Protein AF-A0A317FZ64-F1 (afdb_monomer_lite)

Sequence (150 aa):
MIQPEYFFPIRISSYNTGALMIHAMRCADNYSFATSERPVIISVLKNITPKMFGPDNKIIDTEVEKALSAFNEESKNIIESTITHNDVALTGPLELDSLNIYDARCYKGFLTSRIGLLYKENGETKMFNGDAVIRMKNENTIDTVYRWVS

Foldseek 3Di:
DDDCQFDPDLPPVVVVVVVVVLVVCVVVVVDDPDPDPDDPVCRVCPPDDPPPQPPPRPPPPVVVVVVVVVLQVVLVCQQVVQVVVVAWDDADFWFFPFAAPVSWTGDDQKIKGAQWGWIDDPNDIDIDGGIWIFRHPDNTTTGTITHRDD

Secondary structure (DSSP, 8-state):
---GGGG-SHHHHHHHHHHHHHHHHHHTTS---SS-SS-HHHHH-TT-------TT-----HHHHHHHHHHHHHHHHHHHHHHHHT-EEEEEEEEEEEE--TT--EETTEEEESSEEEEEETTEEEEEES-EEEEESSSSEEEEEEE---

Organism: Butyrivibrio fibrisolvens (NCBI:txid831)

Structure (mmCIF, N/CA/C/O backbone):
data_AF-A0A317FZ64-F1
#
_entry.id   AF-A0A317FZ64-F1
#
loop_
_atom_site.group_PDB
_atom_site.id
_atom_site.type_symbol
_atom_site.label_atom_id
_atom_site.label_alt_id
_atom_site.label_comp_id
_atom_site.label_asym_id
_atom_site.label_entity_id
_atom_site.label_seq_id
_atom_site.pdbx_PDB_ins_code
_atom_site.Cartn_x
_atom_site.Cartn_y
_atom_site.Cartn_z
_atom_site.occupancy
_atom_site.B_iso_or_equiv
_atom_site.auth_seq_id
_atom_site.auth_comp_id
_atom_site.auth_asym_id
_atom_site.auth_atom_id
_atom_site.pdbx_PDB_model_num
ATOM 1 N N . MET A 1 1 ? 7.160 14.498 -11.539 1.00 40.78 1 MET A N 1
ATOM 2 C CA . MET A 1 1 ? 8.313 14.079 -10.706 1.00 40.78 1 MET A CA 1
ATOM 3 C C . MET A 1 1 ? 7.855 12.879 -9.884 1.00 40.78 1 MET A C 1
ATOM 5 O O . MET A 1 1 ? 6.834 12.994 -9.222 1.00 40.78 1 MET A O 1
ATOM 9 N N . ILE A 1 2 ? 8.507 11.719 -10.019 1.00 49.22 2 ILE A N 1
ATOM 10 C CA . ILE A 1 2 ? 8.115 10.469 -9.343 1.00 49.22 2 ILE A CA 1
ATOM 11 C C . ILE A 1 2 ? 8.471 10.617 -7.862 1.00 49.22 2 ILE A C 1
ATOM 13 O O . ILE A 1 2 ? 9.652 10.659 -7.537 1.00 49.22 2 ILE A O 1
ATOM 17 N N . GLN A 1 3 ? 7.473 10.753 -6.992 1.00 53.62 3 GLN A N 1
ATOM 18 C CA . GLN A 1 3 ? 7.653 10.864 -5.544 1.00 53.62 3 GLN A CA 1
ATOM 19 C C . GLN A 1 3 ? 7.733 9.451 -4.939 1.00 53.62 3 GLN A C 1
ATOM 21 O O . GLN A 1 3 ? 6.736 8.724 -4.984 1.00 53.62 3 GLN A O 1
ATOM 26 N N . PRO A 1 4 ? 8.912 8.995 -4.464 1.00 53.25 4 PRO A N 1
ATOM 27 C CA . PRO A 1 4 ? 9.109 7.630 -3.968 1.00 53.25 4 PRO A CA 1
ATOM 28 C C . PRO A 1 4 ? 8.144 7.203 -2.854 1.00 53.25 4 PRO A C 1
ATOM 30 O O . PRO A 1 4 ? 7.875 6.010 -2.719 1.00 53.25 4 PRO A O 1
ATOM 33 N N . GLU A 1 5 ? 7.628 8.164 -2.095 1.00 54.31 5 GLU A N 1
ATOM 34 C CA . GLU A 1 5 ? 6.665 8.018 -1.005 1.00 54.31 5 GLU A CA 1
ATOM 35 C C . GLU A 1 5 ? 5.287 7.493 -1.447 1.00 54.31 5 GLU A C 1
ATOM 37 O O . GLU A 1 5 ? 4.580 6.903 -0.637 1.00 54.31 5 GLU A O 1
ATOM 42 N N . TYR A 1 6 ? 4.919 7.605 -2.730 1.00 56.03 6 TYR A N 1
ATOM 43 C CA . TYR A 1 6 ? 3.652 7.077 -3.271 1.00 56.03 6 TYR A CA 1
ATOM 44 C C . TYR A 1 6 ? 3.691 5.584 -3.626 1.00 56.03 6 TYR A C 1
ATOM 46 O O . TYR A 1 6 ? 2.802 5.073 -4.294 1.00 56.03 6 TYR A O 1
ATOM 54 N N . PHE A 1 7 ? 4.736 4.857 -3.228 1.00 54.19 7 PHE A N 1
ATOM 55 C CA . PHE A 1 7 ? 4.978 3.498 -3.724 1.00 54.19 7 PHE A CA 1
ATOM 56 C C . PHE A 1 7 ? 5.387 2.477 -2.642 1.00 54.19 7 PHE A C 1
ATOM 58 O O . PHE A 1 7 ? 5.838 1.384 -2.984 1.00 54.19 7 PHE A O 1
ATOM 65 N N . PHE A 1 8 ? 5.248 2.774 -1.346 1.00 47.47 8 PHE A N 1
ATOM 66 C CA . PHE A 1 8 ? 5.434 1.785 -0.262 1.00 47.47 8 PHE A CA 1
ATOM 67 C C . PHE A 1 8 ? 4.070 1.418 0.340 1.00 47.47 8 PHE A C 1
ATOM 69 O O . PHE A 1 8 ? 3.318 2.348 0.629 1.00 47.47 8 PHE A O 1
ATOM 76 N N . PRO A 1 9 ? 3.693 0.114 0.447 1.00 48.62 9 PRO A N 1
ATOM 77 C CA . PRO A 1 9 ? 4.451 -1.018 1.022 1.00 48.62 9 PRO A CA 1
ATOM 78 C C . PRO A 1 9 ? 4.723 -2.207 0.069 1.00 48.62 9 PRO A C 1
ATOM 80 O O . PRO A 1 9 ? 5.404 -3.161 0.443 1.00 48.62 9 PRO A O 1
ATOM 83 N N . ILE A 1 10 ? 4.275 -2.142 -1.189 1.00 50.62 10 ILE A N 1
ATOM 84 C CA . ILE A 1 10 ? 4.470 -3.195 -2.220 1.00 50.62 10 ILE A CA 1
ATOM 85 C C . ILE A 1 10 ? 5.966 -3.430 -2.527 1.00 50.62 10 ILE A C 1
ATOM 87 O O . ILE A 1 10 ? 6.384 -4.461 -3.064 1.00 50.62 10 ILE A O 1
ATOM 91 N N . ARG A 1 11 ? 6.806 -2.474 -2.131 1.00 55.31 11 ARG A N 1
ATOM 92 C CA . ARG A 1 11 ? 8.250 -2.474 -2.327 1.00 55.31 11 ARG A CA 1
ATOM 93 C C . ARG A 1 11 ? 9.017 -3.476 -1.457 1.00 55.31 11 ARG A C 1
ATOM 95 O O . ARG A 1 11 ? 9.976 -4.031 -1.970 1.00 55.31 11 ARG A O 1
ATOM 102 N N . ILE A 1 12 ? 8.633 -3.783 -0.212 1.00 47.31 12 ILE A N 1
ATOM 103 C CA . ILE A 1 12 ? 9.485 -4.634 0.657 1.00 47.31 12 ILE A CA 1
ATOM 104 C C . ILE A 1 12 ? 9.569 -6.075 0.131 1.00 47.31 12 ILE A C 1
ATOM 106 O O . ILE A 1 12 ? 10.665 -6.604 -0.047 1.00 47.31 12 ILE A O 1
ATOM 110 N N . SER A 1 13 ? 8.428 -6.693 -0.193 1.00 45.62 13 SER A N 1
ATOM 111 C CA . SER A 1 13 ? 8.406 -8.048 -0.767 1.00 45.62 13 SER A CA 1
ATOM 112 C C . SER A 1 13 ? 9.065 -8.090 -2.150 1.00 45.62 13 SER A C 1
ATOM 114 O O . SER A 1 13 ? 9.852 -8.991 -2.440 1.00 45.62 13 SER A O 1
ATOM 116 N N . SER A 1 14 ? 8.831 -7.068 -2.979 1.00 54.53 14 SER A N 1
ATOM 117 C CA . SER A 1 14 ? 9.435 -6.959 -4.312 1.00 54.53 14 SER A CA 1
ATOM 118 C C . SER A 1 14 ? 10.957 -6.771 -4.250 1.00 54.53 14 SER A C 1
ATOM 120 O O . SER A 1 14 ? 11.679 -7.376 -5.040 1.00 54.53 14 SER A O 1
ATOM 122 N N . TYR A 1 15 ? 11.468 -5.997 -3.285 1.00 58.56 15 TYR A N 1
ATOM 123 C CA . TYR A 1 15 ? 12.906 -5.843 -3.052 1.00 58.56 15 TYR A CA 1
ATOM 124 C C . TYR A 1 15 ? 13.529 -7.107 -2.470 1.00 58.56 15 TYR A C 1
ATOM 126 O O . TYR A 1 15 ? 14.595 -7.488 -2.933 1.00 58.56 15 TYR A O 1
ATOM 134 N N . ASN A 1 16 ? 12.875 -7.791 -1.527 1.00 52.88 16 ASN A N 1
ATOM 135 C CA . ASN A 1 16 ? 13.377 -9.055 -0.980 1.00 52.88 16 ASN A CA 1
ATOM 136 C C . ASN A 1 16 ? 13.387 -10.164 -2.038 1.00 52.88 16 ASN A C 1
ATOM 138 O O . ASN A 1 16 ? 14.368 -10.891 -2.152 1.00 52.88 16 ASN A O 1
ATOM 142 N N . THR A 1 17 ? 12.342 -10.250 -2.862 1.00 59.16 17 THR A N 1
ATOM 143 C CA . THR A 1 17 ? 12.271 -11.187 -3.993 1.00 59.16 17 THR A CA 1
ATOM 144 C C . THR A 1 17 ? 13.327 -10.851 -5.045 1.00 59.16 17 THR A C 1
ATOM 146 O O . THR A 1 17 ? 14.049 -11.734 -5.505 1.00 59.16 17 THR A O 1
ATOM 149 N N . GLY A 1 18 ? 13.489 -9.567 -5.381 1.00 65.81 18 GLY A N 1
ATOM 150 C CA . GLY A 1 18 ? 14.548 -9.098 -6.272 1.00 65.81 18 GLY A CA 1
ATOM 151 C C . GLY A 1 18 ? 15.950 -9.381 -5.723 1.00 65.81 18 GLY A C 1
ATOM 152 O O . GLY A 1 18 ? 16.809 -9.871 -6.452 1.00 65.81 18 GLY A O 1
ATOM 153 N N . ALA A 1 19 ? 16.179 -9.147 -4.431 1.00 65.50 19 ALA A N 1
ATOM 154 C CA . ALA A 1 19 ? 17.443 -9.416 -3.754 1.00 65.50 19 ALA A CA 1
ATOM 155 C C . ALA A 1 19 ? 17.748 -10.919 -3.694 1.00 65.50 19 ALA A C 1
ATOM 157 O O . ALA A 1 19 ? 18.876 -11.315 -3.978 1.00 65.50 19 ALA A O 1
ATOM 158 N N . LEU A 1 20 ? 16.748 -11.758 -3.401 1.00 68.88 20 LEU A N 1
ATOM 159 C CA . LEU A 1 20 ? 16.866 -13.216 -3.424 1.00 68.88 20 LEU A CA 1
ATOM 160 C C . LEU A 1 20 ? 17.204 -13.723 -4.829 1.00 68.88 20 LEU A C 1
ATOM 162 O O . LEU A 1 20 ? 18.087 -14.563 -4.976 1.00 68.88 20 LEU A O 1
ATOM 166 N N . MET A 1 21 ? 16.556 -13.184 -5.864 1.00 68.31 21 MET A N 1
ATOM 167 C CA . MET A 1 21 ? 16.852 -13.523 -7.256 1.00 68.31 21 MET A CA 1
ATOM 168 C C . MET A 1 21 ? 18.297 -13.157 -7.628 1.00 68.31 21 MET A C 1
ATOM 170 O O . MET A 1 21 ? 19.016 -13.992 -8.176 1.00 68.31 21 MET A O 1
ATOM 174 N N . ILE A 1 22 ? 18.7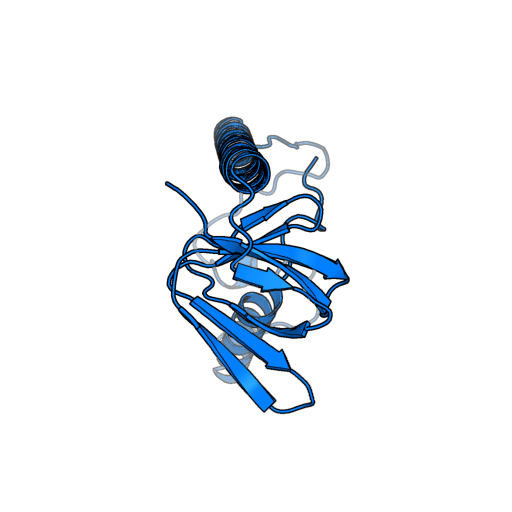58 -11.950 -7.278 1.00 67.38 22 ILE A N 1
ATOM 175 C CA . ILE A 1 22 ? 20.150 -11.518 -7.495 1.00 67.38 22 ILE A CA 1
ATOM 176 C C . ILE A 1 22 ? 21.127 -12.420 -6.728 1.00 67.38 22 ILE A C 1
ATOM 178 O O . ILE A 1 22 ? 22.162 -12.818 -7.264 1.00 67.38 22 ILE A O 1
ATOM 182 N N . HIS A 1 23 ? 20.800 -12.781 -5.486 1.00 66.19 23 HIS A N 1
ATOM 183 C CA . HIS A 1 23 ? 21.619 -13.670 -4.669 1.00 66.19 23 HIS A CA 1
ATOM 184 C C . HIS A 1 23 ? 21.720 -15.079 -5.272 1.00 66.19 23 HIS A C 1
ATOM 186 O O . HIS A 1 23 ? 22.823 -15.595 -5.426 1.00 66.19 23 HIS A O 1
ATOM 192 N N . ALA A 1 24 ? 20.602 -15.670 -5.702 1.00 70.44 24 ALA A N 1
ATOM 193 C CA . ALA A 1 24 ? 20.580 -16.971 -6.367 1.00 70.44 24 ALA A CA 1
ATOM 194 C C . ALA A 1 24 ? 21.391 -16.964 -7.675 1.00 70.44 24 ALA A C 1
ATOM 196 O O . ALA A 1 24 ? 22.171 -17.881 -7.926 1.00 70.44 24 ALA A O 1
ATOM 197 N N . MET A 1 25 ? 21.276 -15.896 -8.475 1.00 67.38 25 MET A N 1
ATOM 198 C CA . MET A 1 25 ? 22.091 -15.708 -9.682 1.00 67.38 25 MET A CA 1
ATOM 199 C C . MET A 1 25 ? 23.591 -15.622 -9.367 1.00 67.38 25 MET A C 1
ATOM 201 O O . MET A 1 25 ? 24.400 -16.098 -10.162 1.00 67.38 25 MET A O 1
ATOM 205 N N . ARG A 1 26 ? 23.961 -15.038 -8.217 1.00 66.56 26 ARG A N 1
ATOM 206 C CA . ARG A 1 26 ? 25.353 -14.938 -7.756 1.00 66.56 26 ARG A CA 1
ATOM 207 C C . ARG A 1 26 ? 25.897 -16.311 -7.381 1.00 66.56 26 ARG A C 1
ATOM 209 O O . ARG A 1 26 ? 27.002 -16.654 -7.770 1.00 66.56 26 ARG A O 1
ATOM 216 N N . CYS A 1 27 ? 25.119 -17.076 -6.617 1.00 70.81 27 CYS A N 1
ATOM 217 C CA . CYS A 1 27 ? 25.491 -18.412 -6.150 1.00 70.81 27 CYS A CA 1
ATOM 218 C C . CYS A 1 27 ? 25.581 -19.442 -7.283 1.00 70.81 27 CYS A C 1
ATOM 220 O O . CYS A 1 27 ? 26.274 -20.440 -7.134 1.00 70.81 27 CYS A O 1
ATOM 222 N N . ALA A 1 28 ? 24.901 -19.208 -8.406 1.00 71.44 28 ALA A N 1
ATOM 223 C CA . ALA A 1 28 ? 24.970 -20.061 -9.589 1.00 71.44 28 ALA A CA 1
ATOM 224 C C . ALA A 1 28 ? 26.232 -19.833 -10.455 1.00 71.44 28 ALA A C 1
ATOM 226 O O . ALA A 1 28 ? 26.265 -20.329 -11.578 1.00 71.44 28 ALA A O 1
ATOM 227 N N . ASP A 1 29 ? 27.211 -19.036 -9.994 1.00 63.16 29 ASP A N 1
ATOM 228 C CA . ASP A 1 29 ? 28.474 -18.660 -10.673 1.00 63.16 29 ASP A CA 1
ATOM 229 C C . ASP A 1 29 ? 28.339 -18.086 -12.099 1.00 63.16 29 ASP A C 1
ATOM 231 O O . ASP A 1 29 ? 29.321 -17.814 -12.789 1.00 63.16 29 ASP A O 1
ATOM 235 N N . ASN A 1 30 ? 27.115 -17.807 -12.542 1.00 57.75 30 ASN A N 1
ATOM 236 C CA . ASN A 1 30 ? 26.842 -17.269 -13.872 1.00 57.75 30 ASN A CA 1
ATOM 237 C C . ASN A 1 30 ? 27.069 -15.750 -13.964 1.00 57.75 30 ASN A C 1
ATOM 239 O O . ASN A 1 30 ? 27.108 -15.208 -15.076 1.00 57.75 30 ASN A O 1
ATOM 243 N N . TYR A 1 31 ? 27.188 -15.062 -12.818 1.00 56.00 31 TYR A N 1
ATOM 244 C CA . TYR A 1 31 ? 27.265 -13.603 -12.730 1.00 56.00 31 TYR A CA 1
ATOM 245 C C . TYR A 1 31 ? 28.060 -13.119 -11.500 1.00 56.00 31 TYR A C 1
ATOM 247 O O . TYR A 1 31 ? 27.739 -13.455 -10.362 1.00 56.00 31 TYR A O 1
ATOM 255 N N . SER A 1 32 ? 29.057 -12.252 -11.721 1.00 58.59 32 SER A N 1
ATOM 256 C CA . SER A 1 32 ? 29.747 -11.514 -10.653 1.00 58.59 32 SER A CA 1
ATOM 257 C C . SER A 1 32 ? 29.058 -10.168 -10.422 1.00 58.59 32 SER A C 1
ATOM 259 O O . SER A 1 32 ? 29.083 -9.294 -11.287 1.00 58.59 32 SER A O 1
ATOM 261 N N . PHE A 1 33 ? 28.437 -10.004 -9.252 1.00 60.72 33 PHE A N 1
ATOM 262 C CA . PHE A 1 33 ? 27.770 -8.765 -8.828 1.00 60.72 33 PHE A CA 1
ATOM 263 C C . PHE A 1 33 ? 28.590 -7.991 -7.787 1.00 60.72 33 PHE A C 1
ATOM 265 O O . PHE A 1 33 ? 28.032 -7.426 -6.846 1.00 60.72 33 PHE A O 1
ATOM 272 N N . ALA A 1 34 ? 29.923 -7.988 -7.917 1.00 55.03 34 ALA A N 1
ATOM 273 C CA . ALA A 1 34 ? 30.760 -7.027 -7.192 1.00 55.03 34 ALA A CA 1
ATOM 274 C C . ALA A 1 34 ? 30.274 -5.590 -7.465 1.00 55.03 34 ALA A C 1
ATOM 276 O O . ALA A 1 34 ? 29.506 -5.391 -8.402 1.00 55.03 34 ALA A O 1
ATOM 277 N N . THR A 1 35 ? 30.710 -4.603 -6.670 1.00 49.53 35 THR A N 1
ATOM 278 C CA . THR A 1 35 ? 30.429 -3.167 -6.879 1.00 49.53 35 THR A CA 1
ATOM 279 C C . THR A 1 35 ? 30.740 -2.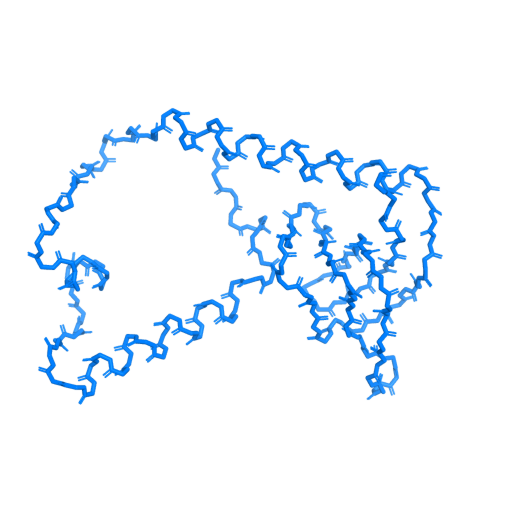770 -8.319 1.00 49.53 35 THR A C 1
ATOM 281 O O . THR A 1 35 ? 31.871 -2.430 -8.656 1.00 49.53 35 THR A O 1
ATOM 284 N N . SER A 1 36 ? 29.746 -2.895 -9.188 1.00 49.12 36 SER A N 1
ATOM 285 C CA . SER A 1 36 ? 29.873 -2.663 -10.609 1.00 49.12 36 SER A CA 1
ATOM 286 C C . SER A 1 36 ? 29.488 -1.224 -10.871 1.00 49.12 36 SER A C 1
ATOM 288 O O . SER A 1 36 ? 28.494 -0.729 -10.344 1.00 49.12 36 SER A O 1
ATOM 290 N N . GLU A 1 37 ? 30.221 -0.569 -11.764 1.00 50.38 37 GLU A N 1
ATOM 291 C CA . GLU A 1 37 ? 29.909 0.763 -12.301 1.00 50.38 37 GLU A CA 1
ATOM 292 C C . GLU A 1 37 ? 28.533 0.835 -13.006 1.00 50.38 37 GLU A C 1
ATOM 294 O O . GLU A 1 37 ? 28.162 1.867 -13.562 1.00 50.38 37 GLU A O 1
ATOM 299 N N . ARG A 1 38 ? 27.765 -0.267 -13.032 1.00 51.47 38 ARG A N 1
ATOM 300 C CA . ARG A 1 38 ? 26.459 -0.396 -13.683 1.00 51.47 38 ARG A CA 1
ATOM 301 C C . ARG A 1 38 ? 25.465 -1.206 -12.838 1.00 51.47 38 ARG A C 1
ATOM 303 O O . ARG A 1 38 ? 25.880 -2.155 -12.173 1.00 51.47 38 ARG A O 1
ATOM 310 N N . PRO A 1 39 ? 24.157 -0.886 -12.902 1.00 59.88 39 PRO A N 1
ATOM 311 C CA . PRO A 1 39 ? 23.093 -1.657 -12.257 1.00 59.88 39 PRO A CA 1
ATOM 312 C C . PRO A 1 39 ? 23.077 -3.144 -12.641 1.00 59.88 39 PRO A C 1
ATOM 314 O O . PRO A 1 39 ? 23.180 -3.490 -13.816 1.00 59.88 39 PRO A O 1
ATOM 317 N N . VAL A 1 40 ? 22.838 -4.014 -11.655 1.00 63.62 40 VAL A N 1
ATOM 318 C CA . VAL A 1 40 ? 22.820 -5.487 -11.783 1.00 63.62 40 VAL A CA 1
ATOM 319 C C . VAL A 1 40 ? 21.945 -5.999 -12.934 1.00 63.62 40 VAL A C 1
ATOM 321 O O . VAL A 1 40 ? 22.356 -6.899 -13.663 1.00 63.62 40 VAL A O 1
ATOM 324 N N . ILE A 1 41 ? 20.765 -5.408 -13.147 1.00 62.03 41 ILE A N 1
ATOM 325 C CA . ILE A 1 41 ? 19.838 -5.834 -14.207 1.00 62.03 41 ILE A CA 1
ATOM 326 C C . ILE A 1 41 ? 20.441 -5.687 -15.613 1.00 62.03 41 ILE A C 1
ATOM 328 O O . ILE A 1 41 ? 20.178 -6.508 -16.487 1.00 62.03 41 ILE A O 1
ATOM 332 N N . ILE A 1 42 ? 21.310 -4.693 -15.819 1.00 60.50 42 ILE A N 1
ATOM 333 C CA . ILE A 1 42 ? 22.004 -4.481 -17.094 1.00 60.50 42 ILE A CA 1
ATOM 334 C C . ILE A 1 42 ? 23.006 -5.610 -17.347 1.00 60.50 42 ILE A C 1
ATOM 336 O O . ILE A 1 42 ? 23.128 -6.081 -18.473 1.00 60.50 42 ILE A O 1
ATOM 340 N N . SER A 1 43 ? 23.680 -6.087 -16.299 1.00 64.31 43 SER A N 1
ATOM 341 C CA . SER A 1 43 ? 24.618 -7.210 -16.394 1.00 64.31 43 SER A CA 1
ATOM 342 C C . SER A 1 43 ? 23.917 -8.533 -16.729 1.00 64.31 43 SER A C 1
ATOM 344 O O . SER A 1 43 ? 24.516 -9.400 -17.363 1.00 64.31 43 SER A O 1
ATOM 346 N N . VAL A 1 44 ? 22.650 -8.693 -16.328 1.00 63.84 44 VAL A N 1
ATOM 347 C CA . VAL A 1 44 ? 21.846 -9.897 -16.607 1.00 63.84 44 VAL A CA 1
ATOM 348 C C . VAL A 1 44 ? 21.347 -9.923 -18.056 1.00 63.84 44 VAL A C 1
ATOM 350 O O . VAL A 1 44 ? 21.360 -10.980 -18.690 1.00 63.84 44 VAL A O 1
ATOM 353 N N . LEU A 1 45 ? 20.967 -8.770 -18.612 1.00 64.94 45 LEU A N 1
ATOM 354 C CA . LEU A 1 45 ? 20.419 -8.636 -19.965 1.00 64.94 45 LEU A CA 1
ATOM 355 C C . LEU A 1 45 ? 21.520 -8.625 -21.048 1.00 64.94 45 LEU A C 1
ATOM 357 O O . LEU A 1 45 ? 21.687 -7.649 -21.773 1.00 64.94 45 LEU A O 1
ATOM 361 N N . LYS A 1 46 ? 22.257 -9.737 -21.192 1.00 55.84 46 LYS A N 1
ATOM 362 C CA . LYS A 1 46 ? 23.437 -9.880 -22.081 1.00 55.84 46 LYS A CA 1
ATOM 363 C C . LYS A 1 46 ? 23.211 -9.473 -23.551 1.00 55.84 46 LYS A C 1
ATOM 365 O O . LYS A 1 46 ? 24.160 -9.058 -24.206 1.00 55.84 46 LYS A O 1
ATOM 370 N N . ASN A 1 47 ? 21.974 -9.563 -24.050 1.00 58.16 47 ASN A N 1
ATOM 371 C CA . ASN A 1 47 ? 21.619 -9.289 -25.453 1.00 58.16 47 ASN A CA 1
ATOM 372 C C . ASN A 1 47 ? 20.769 -8.027 -25.648 1.00 58.16 47 ASN A C 1
ATOM 374 O O . ASN A 1 47 ? 20.365 -7.729 -26.770 1.00 58.16 47 ASN A O 1
ATOM 378 N N . ILE A 1 48 ? 20.468 -7.296 -24.576 1.00 53.69 48 ILE A N 1
ATOM 379 C CA . ILE A 1 48 ? 19.755 -6.026 -24.679 1.00 53.69 48 ILE A CA 1
ATOM 380 C C . ILE A 1 48 ? 20.792 -4.942 -24.473 1.00 53.69 48 ILE A C 1
ATOM 382 O O . ILE A 1 48 ? 21.277 -4.749 -23.363 1.00 53.69 48 ILE A O 1
ATOM 386 N N . THR A 1 49 ? 21.139 -4.219 -25.536 1.00 56.59 49 THR A N 1
ATOM 387 C CA . THR A 1 49 ? 21.884 -2.972 -25.382 1.00 56.59 49 THR A CA 1
ATOM 388 C C . THR A 1 49 ? 20.960 -1.995 -24.658 1.00 56.59 49 THR A C 1
ATOM 390 O O . THR A 1 49 ? 19.950 -1.587 -25.242 1.00 56.59 49 THR A O 1
ATOM 393 N N . PRO A 1 50 ? 21.238 -1.618 -23.397 1.00 53.09 50 PRO A N 1
ATOM 394 C CA . PRO A 1 50 ? 20.441 -0.595 -22.752 1.00 53.09 50 PRO A CA 1
ATOM 395 C C . PRO A 1 50 ? 20.630 0.666 -23.584 1.00 53.09 50 PRO A C 1
ATOM 397 O O . PRO A 1 50 ? 21.770 1.061 -23.849 1.00 53.09 50 PRO A O 1
ATOM 400 N N . LYS A 1 51 ? 19.541 1.320 -23.991 1.00 53.72 51 LYS A N 1
ATOM 401 C CA . LYS A 1 51 ? 19.644 2.727 -24.373 1.00 53.72 51 LYS A CA 1
ATOM 402 C C . LYS A 1 51 ? 20.076 3.460 -23.108 1.00 53.72 51 LYS A C 1
ATOM 404 O O . LYS A 1 51 ? 19.253 3.769 -22.254 1.00 53.72 51 LYS A O 1
ATOM 409 N N . MET A 1 52 ? 21.385 3.638 -22.939 1.00 43.81 52 MET A N 1
ATOM 410 C CA . MET A 1 52 ? 21.928 4.483 -21.889 1.00 43.81 52 MET A CA 1
ATOM 411 C C . MET A 1 52 ? 21.541 5.904 -22.262 1.00 43.81 52 MET A C 1
ATOM 413 O O . MET A 1 52 ? 22.194 6.561 -23.070 1.00 43.81 52 MET A O 1
ATOM 417 N N . PHE A 1 53 ? 20.411 6.339 -21.720 1.00 48.66 53 PHE A N 1
ATOM 418 C CA . PHE A 1 53 ? 20.066 7.740 -21.662 1.00 48.66 53 PHE A CA 1
ATOM 419 C C . PHE A 1 53 ? 21.169 8.404 -20.836 1.00 48.66 53 PHE A C 1
ATOM 421 O O . PHE A 1 53 ? 21.333 8.103 -19.654 1.00 48.66 53 PHE A O 1
ATOM 428 N N . GLY A 1 54 ? 22.009 9.210 -21.493 1.00 42.47 54 GLY A N 1
ATOM 429 C CA . GLY A 1 54 ? 23.026 10.003 -20.807 1.00 42.47 54 GLY A CA 1
ATOM 430 C C . GLY A 1 54 ? 22.391 10.886 -19.723 1.00 42.47 54 GLY A C 1
ATOM 431 O O . GLY A 1 54 ? 21.174 11.089 -19.751 1.00 42.47 54 GLY A O 1
ATOM 432 N N . PRO A 1 55 ? 23.190 11.432 -18.789 1.00 48.97 55 PRO A N 1
ATOM 433 C CA . PRO A 1 55 ? 22.693 12.196 -17.638 1.00 48.97 55 PRO A CA 1
ATOM 434 C C . PRO A 1 55 ? 21.727 13.338 -18.011 1.00 48.97 55 PRO A C 1
ATOM 436 O O . PRO A 1 55 ? 20.856 13.681 -17.211 1.00 48.97 55 PRO A O 1
ATOM 439 N N . ASP A 1 56 ? 21.812 13.842 -19.247 1.00 51.16 56 ASP A N 1
ATOM 440 C CA . ASP A 1 56 ? 21.022 14.969 -19.749 1.00 51.16 56 ASP A CA 1
ATOM 441 C C . ASP A 1 56 ? 19.828 14.577 -20.642 1.00 51.16 56 ASP A C 1
ATOM 443 O O . ASP A 1 56 ? 18.950 15.399 -20.895 1.00 51.16 56 ASP A O 1
ATOM 447 N N . ASN A 1 57 ? 19.717 13.316 -21.076 1.00 46.94 57 ASN A N 1
ATOM 448 C CA . ASN A 1 57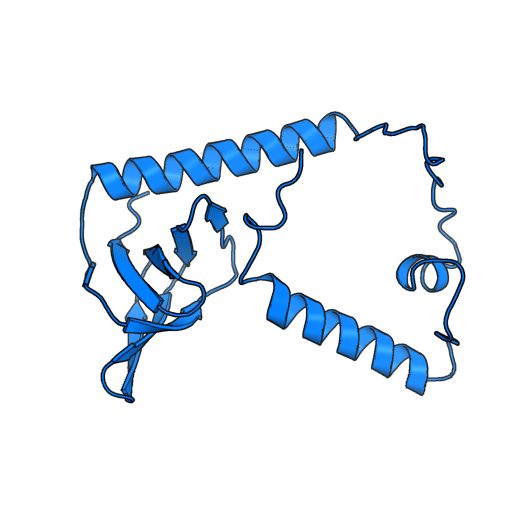 ? 18.624 12.868 -21.946 1.00 46.94 57 ASN A CA 1
ATOM 449 C C . ASN A 1 57 ? 17.521 12.186 -21.137 1.00 46.94 57 ASN A C 1
ATOM 451 O O . ASN A 1 57 ? 17.257 10.994 -21.288 1.00 46.94 57 ASN A O 1
ATOM 455 N N . LYS A 1 58 ? 16.820 12.972 -20.314 1.00 50.50 58 LYS A N 1
ATOM 456 C CA . LYS A 1 58 ? 15.503 12.601 -19.777 1.00 50.50 58 LYS A CA 1
ATOM 457 C C . LYS A 1 58 ? 14.474 12.574 -20.909 1.00 50.50 58 LYS A C 1
ATOM 459 O O . LYS A 1 58 ? 13.577 13.406 -20.956 1.00 50.50 58 LYS A O 1
ATOM 464 N N . ILE A 1 59 ? 14.573 11.611 -21.818 1.00 48.97 59 ILE A N 1
ATOM 465 C CA . ILE A 1 59 ? 13.383 11.192 -22.551 1.00 48.97 59 ILE A CA 1
ATOM 466 C C . ILE A 1 59 ? 12.650 10.288 -21.570 1.00 48.97 59 ILE A C 1
ATOM 468 O O . ILE A 1 59 ? 12.813 9.070 -21.580 1.00 48.97 59 ILE A O 1
ATOM 472 N N . ILE A 1 60 ? 11.918 10.904 -20.639 1.00 53.88 60 ILE A N 1
ATOM 473 C CA . ILE A 1 60 ? 10.822 10.179 -20.017 1.00 53.88 60 ILE A CA 1
ATOM 474 C C . ILE A 1 60 ? 9.896 9.888 -21.188 1.00 53.88 60 ILE A C 1
ATOM 476 O O . ILE A 1 60 ? 9.402 10.808 -21.837 1.00 53.88 60 ILE A O 1
ATOM 480 N N . ASP A 1 61 ? 9.810 8.611 -21.547 1.00 65.88 61 ASP A N 1
ATOM 481 C CA . ASP A 1 61 ? 8.935 8.158 -22.613 1.00 65.88 61 ASP A CA 1
ATOM 482 C C . ASP A 1 61 ? 7.542 8.732 -22.330 1.00 65.88 61 ASP A C 1
ATOM 484 O O . ASP A 1 61 ? 6.973 8.494 -21.261 1.00 65.88 61 ASP A O 1
ATOM 488 N N . THR A 1 62 ? 7.031 9.560 -23.241 1.00 71.00 62 THR A N 1
ATOM 489 C CA . THR A 1 62 ? 5.756 10.259 -23.059 1.00 71.00 62 THR A CA 1
ATOM 490 C C . THR A 1 62 ? 4.625 9.265 -22.788 1.00 71.00 62 THR A C 1
ATOM 492 O O . THR A 1 62 ? 3.683 9.590 -22.070 1.00 71.00 62 THR A O 1
ATOM 495 N N . GLU A 1 63 ? 4.734 8.032 -23.287 1.00 66.88 63 GLU A N 1
ATOM 496 C CA . GLU A 1 63 ? 3.779 6.963 -22.998 1.00 66.88 63 GLU A CA 1
ATOM 497 C C . GLU A 1 63 ? 3.895 6.452 -21.557 1.00 66.88 63 GLU A C 1
ATOM 499 O O . GLU A 1 63 ? 2.878 6.216 -20.904 1.00 66.88 63 GLU A O 1
ATOM 504 N N . VAL A 1 64 ? 5.109 6.368 -21.004 1.00 68.62 64 VAL A N 1
ATOM 505 C CA . VAL A 1 64 ? 5.321 6.054 -19.579 1.00 68.62 64 VAL A CA 1
ATOM 506 C C . VAL A 1 64 ? 4.762 7.168 -18.696 1.00 68.62 64 VAL A C 1
ATOM 508 O O . VAL A 1 64 ? 4.107 6.896 -17.693 1.00 68.62 64 VAL A O 1
ATOM 511 N N . GLU A 1 65 ? 4.967 8.428 -19.073 1.00 72.00 65 GLU A N 1
ATOM 512 C CA . GLU A 1 65 ? 4.428 9.582 -18.348 1.00 72.00 65 GLU A CA 1
ATOM 513 C C . GLU A 1 65 ? 2.896 9.623 -18.356 1.00 72.00 65 GLU A C 1
ATOM 515 O O . GLU A 1 65 ? 2.276 9.860 -17.312 1.00 72.00 65 GLU A O 1
ATOM 520 N N . LYS A 1 66 ? 2.279 9.331 -19.507 1.00 75.62 66 LYS A N 1
ATOM 521 C CA . LYS A 1 66 ? 0.825 9.176 -19.635 1.00 75.62 66 LYS A CA 1
ATOM 522 C C . LYS A 1 66 ? 0.314 8.030 -18.770 1.00 75.62 66 LYS A C 1
ATOM 524 O O . LYS A 1 66 ? -0.639 8.230 -18.023 1.00 75.62 66 LYS A O 1
ATOM 529 N N . ALA A 1 67 ? 0.960 6.864 -18.819 1.00 74.31 67 ALA A N 1
ATOM 530 C CA . ALA A 1 67 ? 0.562 5.702 -18.027 1.00 74.31 67 ALA A CA 1
ATOM 531 C C . ALA A 1 67 ? 0.650 5.976 -16.517 1.00 74.31 67 ALA A C 1
ATOM 533 O O . ALA A 1 67 ? -0.280 5.666 -15.775 1.00 74.31 67 ALA A O 1
ATOM 534 N N . LEU A 1 68 ? 1.729 6.620 -16.056 1.00 77.75 68 LEU A N 1
ATOM 535 C CA . LEU A 1 68 ? 1.882 7.018 -14.654 1.00 77.75 68 LEU A CA 1
ATOM 536 C C . LEU A 1 68 ? 0.840 8.060 -14.236 1.00 77.75 68 LEU A C 1
ATOM 538 O O . LEU A 1 68 ? 0.309 7.989 -13.129 1.00 77.75 68 LEU A O 1
ATOM 542 N N . SER A 1 69 ? 0.543 9.026 -15.106 1.00 81.56 69 SER A N 1
ATOM 543 C CA . SER A 1 69 ? -0.489 10.036 -14.847 1.00 81.56 69 SER A CA 1
ATOM 544 C C . SER A 1 69 ? -1.868 9.394 -14.712 1.00 81.56 69 SER A C 1
ATOM 546 O O . SER A 1 69 ? -2.544 9.640 -13.717 1.00 81.56 69 SER A O 1
ATOM 548 N N . ALA A 1 70 ? -2.229 8.501 -15.638 1.00 83.62 70 ALA A N 1
ATOM 549 C CA . ALA A 1 70 ? -3.488 7.764 -15.603 1.00 83.62 70 ALA A CA 1
ATOM 550 C C . ALA A 1 70 ? -3.613 6.902 -14.336 1.00 83.62 70 ALA A C 1
ATOM 552 O O . ALA A 1 70 ? -4.632 6.956 -13.653 1.00 83.62 70 ALA A O 1
ATOM 553 N N . PHE A 1 71 ? -2.552 6.177 -13.963 1.00 84.44 71 PHE A N 1
ATOM 554 C CA . PHE A 1 71 ? -2.530 5.378 -12.735 1.00 84.44 71 PHE A CA 1
ATOM 555 C C . PHE A 1 71 ? -2.736 6.234 -11.476 1.00 84.44 71 PHE A C 1
ATOM 557 O O . PHE A 1 71 ? -3.482 5.853 -10.571 1.00 84.44 71 PHE A O 1
ATOM 564 N N . ASN A 1 72 ? -2.091 7.402 -11.400 1.00 85.50 72 ASN A N 1
ATOM 565 C CA . ASN A 1 72 ? -2.233 8.311 -10.261 1.00 85.50 72 ASN A CA 1
ATOM 566 C C . ASN A 1 72 ? -3.628 8.942 -10.195 1.00 85.50 72 ASN A C 1
ATOM 568 O O . ASN A 1 72 ? -4.182 9.077 -9.104 1.00 85.50 72 ASN A O 1
ATOM 572 N N . GLU A 1 73 ? -4.189 9.331 -11.339 1.00 91.94 73 GLU A N 1
ATOM 573 C CA . GLU A 1 73 ? -5.533 9.901 -11.431 1.00 91.94 73 GLU A CA 1
ATOM 574 C C . GLU A 1 73 ? -6.597 8.879 -11.025 1.00 91.94 73 GLU A C 1
ATOM 576 O O . GLU A 1 73 ? -7.446 9.170 -10.186 1.00 91.94 73 GLU A O 1
ATOM 581 N N . GLU A 1 74 ? -6.492 7.649 -11.522 1.00 92.06 74 GLU A N 1
ATOM 582 C CA . GLU A 1 74 ? -7.370 6.552 -11.123 1.00 92.06 74 GLU A CA 1
ATOM 583 C C . GLU A 1 74 ? -7.251 6.248 -9.622 1.00 92.06 74 GLU A C 1
ATOM 585 O O . GLU A 1 74 ? -8.261 6.141 -8.928 1.00 92.06 74 GLU A O 1
ATOM 590 N N . SER A 1 75 ? -6.023 6.181 -9.093 1.00 90.75 75 SER A N 1
ATOM 591 C CA . SER A 1 75 ? -5.788 5.947 -7.661 1.00 90.75 75 SER A CA 1
ATOM 592 C C . SER A 1 75 ? -6.428 7.033 -6.800 1.00 90.75 75 SER A C 1
ATOM 594 O O . SER A 1 75 ? -7.095 6.730 -5.811 1.00 90.75 75 SER A O 1
ATOM 596 N N . LYS A 1 76 ? -6.272 8.298 -7.201 1.00 93.75 76 LYS A N 1
ATOM 597 C CA . LYS A 1 76 ? -6.921 9.437 -6.553 1.00 93.75 76 LYS A CA 1
ATOM 598 C C . LYS A 1 76 ? -8.445 9.290 -6.590 1.00 93.75 76 LYS A C 1
ATOM 600 O O . LYS A 1 76 ? -9.074 9.423 -5.545 1.00 93.75 76 LYS A O 1
ATOM 605 N N . ASN A 1 77 ? -9.024 8.971 -7.747 1.00 95.31 77 ASN A N 1
ATOM 606 C CA . ASN A 1 77 ? -10.473 8.839 -7.913 1.00 95.31 77 ASN A CA 1
ATOM 607 C C . ASN A 1 77 ? -11.059 7.719 -7.043 1.00 95.31 77 ASN A C 1
ATOM 609 O O . ASN A 1 77 ? -12.079 7.927 -6.388 1.00 95.31 77 ASN A O 1
ATOM 613 N N . ILE A 1 78 ? -10.401 6.557 -6.981 1.00 94.50 78 ILE A N 1
ATOM 614 C CA . ILE A 1 78 ? -10.787 5.437 -6.105 1.00 94.50 78 ILE A CA 1
ATOM 615 C C . ILE A 1 78 ? -10.831 5.884 -4.640 1.00 94.50 78 ILE A C 1
ATOM 617 O O . ILE A 1 78 ? -11.801 5.632 -3.923 1.00 94.50 78 ILE A O 1
ATOM 621 N N . ILE A 1 79 ? -9.779 6.569 -4.193 1.00 94.81 79 ILE A N 1
ATOM 622 C CA . ILE A 1 79 ? -9.641 6.992 -2.801 1.00 94.81 79 ILE A CA 1
ATOM 623 C C . ILE A 1 79 ? -10.664 8.079 -2.464 1.00 94.81 79 ILE A C 1
ATOM 625 O O . ILE A 1 79 ? -11.377 7.957 -1.473 1.00 94.81 79 ILE A O 1
ATOM 629 N N . GLU A 1 80 ? -10.778 9.121 -3.288 1.00 95.44 80 GLU A N 1
ATOM 630 C CA . GLU A 1 80 ? -11.695 10.238 -3.044 1.00 95.44 80 GLU A CA 1
ATOM 631 C C . GLU A 1 80 ? -13.162 9.800 -3.084 1.00 95.44 80 GLU A C 1
ATOM 633 O O . GLU A 1 80 ? -13.934 10.188 -2.204 1.00 95.44 80 GLU A O 1
ATOM 638 N N . SER A 1 81 ? -13.550 8.956 -4.045 1.00 95.50 81 SER A N 1
ATOM 639 C CA . SER A 1 81 ? -14.914 8.412 -4.114 1.00 95.50 81 SER A CA 1
ATOM 640 C C . SER A 1 81 ? -15.254 7.561 -2.890 1.00 95.50 81 SER A C 1
ATOM 642 O O . SER A 1 81 ? -16.306 7.758 -2.281 1.00 95.50 81 SER A O 1
ATOM 644 N N . THR A 1 82 ? -14.337 6.689 -2.463 1.00 96.56 82 THR A N 1
ATOM 645 C CA . THR A 1 82 ? -14.530 5.840 -1.280 1.00 96.56 82 THR A CA 1
ATOM 646 C C . THR A 1 82 ? -14.625 6.668 0.004 1.00 96.56 82 THR A C 1
ATOM 648 O O . THR A 1 82 ? -15.530 6.456 0.811 1.00 96.56 82 THR A O 1
ATOM 651 N N . ILE A 1 83 ? -13.740 7.655 0.188 1.00 94.75 83 ILE A N 1
ATOM 652 C CA . ILE A 1 83 ? -13.788 8.556 1.352 1.00 94.75 83 ILE A CA 1
ATOM 653 C C . ILE A 1 83 ? -15.086 9.368 1.356 1.00 94.75 83 ILE A C 1
ATOM 655 O O . ILE A 1 83 ? -15.672 9.567 2.416 1.00 94.75 83 ILE A O 1
ATOM 659 N N . THR A 1 84 ? -15.552 9.817 0.188 1.00 96.00 84 THR A N 1
ATOM 660 C CA . THR A 1 84 ? -16.811 10.569 0.060 1.00 96.00 84 THR A CA 1
ATOM 661 C C . THR A 1 84 ? -18.016 9.709 0.433 1.00 96.00 84 THR A C 1
ATOM 663 O O . THR A 1 84 ? -18.932 10.197 1.090 1.00 96.00 84 THR A O 1
ATOM 666 N N . HIS A 1 85 ? -18.009 8.430 0.048 1.00 95.75 85 HIS A N 1
ATOM 667 C CA . HIS A 1 85 ? -19.048 7.480 0.445 1.00 95.75 85 HIS A CA 1
ATOM 668 C C . HIS A 1 85 ? -19.029 7.190 1.956 1.00 95.75 85 HIS A C 1
ATOM 670 O O . HIS A 1 85 ? -20.080 6.986 2.557 1.00 95.75 85 HIS A O 1
ATOM 676 N N . ASN A 1 86 ? -17.844 7.241 2.576 1.00 94.94 86 ASN A N 1
ATOM 677 C CA . ASN A 1 86 ? -17.636 7.200 4.026 1.00 94.94 86 ASN A CA 1
ATOM 678 C C . ASN A 1 86 ? -18.203 5.944 4.726 1.00 94.94 86 ASN A C 1
ATOM 680 O O . ASN A 1 86 ? -18.620 6.001 5.883 1.00 94.94 86 ASN A O 1
ATOM 684 N N . ASP A 1 87 ? -18.186 4.794 4.047 1.00 97.38 87 ASP A N 1
ATOM 685 C CA . ASP A 1 87 ? -18.516 3.500 4.657 1.00 97.38 87 ASP A CA 1
ATOM 686 C C . ASP A 1 87 ? -17.299 2.955 5.420 1.00 97.38 87 ASP A C 1
ATOM 688 O O . ASP A 1 87 ? -16.404 2.315 4.858 1.00 97.38 87 ASP A O 1
ATOM 692 N N . VAL A 1 88 ? -17.231 3.288 6.710 1.00 98.00 88 VAL A N 1
ATOM 693 C CA . VAL A 1 88 ? -16.147 2.881 7.609 1.00 98.00 88 VAL A CA 1
ATOM 694 C C . VAL A 1 88 ? -16.357 1.439 8.067 1.00 98.00 88 VAL A C 1
ATOM 696 O O . VAL A 1 88 ? -17.324 1.118 8.756 1.00 98.00 88 VAL A O 1
ATOM 699 N N . ALA A 1 89 ? -15.395 0.577 7.747 1.00 97.56 89 ALA A N 1
ATOM 700 C CA . ALA A 1 89 ? -15.374 -0.817 8.168 1.00 97.56 89 ALA A CA 1
ATOM 701 C C . ALA A 1 89 ? -14.633 -1.042 9.491 1.00 97.56 89 ALA A C 1
ATOM 703 O O . ALA A 1 89 ? -15.062 -1.871 10.290 1.00 97.56 89 ALA A O 1
ATOM 704 N N . LEU A 1 90 ? -13.507 -0.352 9.700 1.00 97.88 90 LEU A N 1
ATOM 705 C CA . LEU A 1 90 ? -12.667 -0.487 10.893 1.00 97.88 90 LEU A CA 1
ATOM 706 C C . LEU A 1 90 ? -12.113 0.875 11.309 1.00 97.88 90 LEU A C 1
ATOM 708 O O . LEU A 1 90 ? -11.762 1.696 10.457 1.00 97.88 90 LEU A O 1
ATOM 712 N N . THR A 1 91 ? -11.952 1.067 12.615 1.00 97.75 91 THR A N 1
ATOM 713 C CA . THR A 1 91 ? -11.379 2.282 13.201 1.00 97.75 91 THR A CA 1
ATOM 714 C C . THR A 1 91 ? -10.118 1.931 13.977 1.00 97.75 91 THR A C 1
ATOM 716 O O . THR A 1 91 ? -10.099 0.970 14.741 1.00 97.75 91 THR A O 1
ATOM 719 N N . GLY A 1 92 ? -9.062 2.707 13.749 1.00 96.31 92 GLY A N 1
ATOM 720 C CA . GLY A 1 92 ? -7.762 2.565 14.382 1.00 96.31 92 GLY A CA 1
ATOM 721 C C . GLY A 1 92 ? -7.696 3.050 15.834 1.00 96.31 92 GLY A C 1
ATOM 722 O O . GLY A 1 92 ? -8.675 3.571 16.373 1.00 96.31 92 GLY A O 1
ATOM 723 N N . PRO A 1 93 ? -6.511 2.940 16.461 1.00 97.00 93 PRO A N 1
ATOM 724 C CA . PRO A 1 93 ? -5.257 2.478 15.858 1.00 97.00 93 PRO A CA 1
ATOM 725 C C . PRO A 1 93 ? -5.191 0.947 15.724 1.00 97.00 93 PRO A C 1
ATOM 727 O O . PRO A 1 93 ? -5.392 0.233 16.700 1.00 97.00 93 PRO A O 1
ATOM 730 N N . LEU A 1 94 ? -4.852 0.454 14.529 1.00 97.62 94 LEU A N 1
ATOM 731 C CA . LEU A 1 94 ? -4.562 -0.965 14.268 1.00 97.62 94 LEU A CA 1
ATOM 732 C C . LEU A 1 94 ? -3.167 -1.089 13.646 1.00 97.62 94 LEU A C 1
ATOM 734 O O . LEU A 1 94 ? -2.752 -0.212 12.890 1.00 97.62 94 LEU A O 1
ATOM 738 N N . GLU A 1 95 ? -2.436 -2.160 13.936 1.00 96.12 95 GLU A N 1
ATOM 739 C CA . GLU A 1 95 ? -1.152 -2.427 13.271 1.00 96.12 95 GLU A CA 1
ATOM 740 C C . GLU A 1 95 ? -1.421 -3.090 11.916 1.00 96.12 95 GLU A C 1
ATOM 742 O O . GLU A 1 95 ? -2.146 -4.082 11.844 1.00 96.12 95 GLU A O 1
ATOM 747 N N . LEU A 1 96 ? -0.855 -2.553 10.835 1.00 93.75 96 LEU A N 1
ATOM 748 C CA . LEU A 1 96 ? -0.900 -3.194 9.523 1.00 93.75 96 LEU A CA 1
ATOM 749 C C . LEU A 1 96 ? 0.013 -4.424 9.537 1.00 93.75 96 LEU A C 1
ATOM 751 O O . LEU A 1 96 ? 1.222 -4.287 9.707 1.00 93.75 96 LEU A O 1
ATOM 755 N N . ASP A 1 97 ? -0.559 -5.607 9.319 1.00 91.69 97 ASP A N 1
ATOM 756 C CA . ASP A 1 97 ? 0.199 -6.858 9.226 1.00 91.69 97 ASP A CA 1
ATOM 757 C C . ASP A 1 97 ? 0.531 -7.157 7.756 1.00 91.69 97 ASP A C 1
ATOM 759 O O . ASP A 1 97 ? 1.691 -7.206 7.348 1.00 91.69 97 ASP A O 1
ATOM 763 N N . SER A 1 98 ? -0.499 -7.260 6.908 1.00 87.31 98 SER A N 1
ATOM 764 C CA . SER A 1 98 ? -0.319 -7.397 5.460 1.00 87.31 98 SER A CA 1
ATOM 765 C C . SER A 1 98 ? -1.550 -6.960 4.668 1.00 87.31 98 SER A C 1
ATOM 767 O O . SER A 1 98 ? -2.656 -6.849 5.191 1.00 87.31 98 SER A O 1
ATOM 769 N N . LEU A 1 99 ? -1.354 -6.719 3.375 1.00 88.00 99 LEU A N 1
ATOM 770 C CA . LEU A 1 99 ? -2.414 -6.421 2.418 1.00 88.00 99 LEU A CA 1
ATOM 771 C C . LEU A 1 99 ? -2.203 -7.228 1.138 1.00 88.00 99 LEU A C 1
ATOM 773 O O . LEU A 1 99 ? -1.092 -7.687 0.854 1.00 88.00 99 LEU A O 1
ATOM 777 N N . ASN A 1 100 ? -3.260 -7.388 0.353 1.00 85.38 100 ASN A N 1
ATOM 778 C CA . ASN A 1 100 ? -3.157 -7.981 -0.966 1.00 85.38 100 ASN A CA 1
ATOM 779 C C . ASN A 1 100 ? -2.526 -6.978 -1.931 1.00 85.38 100 ASN A C 1
ATOM 781 O O . ASN A 1 100 ? -3.049 -5.887 -2.137 1.00 85.38 100 ASN A O 1
ATOM 785 N N . ILE A 1 101 ? -1.416 -7.372 -2.548 1.00 78.62 101 ILE A N 1
ATOM 786 C CA . ILE A 1 101 ? -0.658 -6.515 -3.464 1.00 78.62 101 ILE A CA 1
ATOM 787 C C . ILE A 1 101 ? -1.235 -6.476 -4.886 1.00 78.62 101 ILE A C 1
ATOM 789 O O . ILE A 1 101 ? -0.743 -5.715 -5.719 1.00 78.62 101 ILE A O 1
ATOM 793 N N . TYR A 1 102 ? -2.249 -7.291 -5.187 1.00 77.88 102 TYR A N 1
ATOM 794 C CA . TYR A 1 102 ? -2.926 -7.259 -6.479 1.00 77.88 102 TYR A CA 1
ATOM 795 C C . TYR A 1 102 ? -3.676 -5.931 -6.661 1.00 77.88 102 TYR A C 1
ATOM 797 O O . TYR A 1 102 ? -4.622 -5.654 -5.926 1.00 77.88 102 TYR A O 1
ATOM 805 N N . ASP A 1 103 ? -3.239 -5.120 -7.633 1.00 78.94 103 ASP A N 1
ATOM 806 C CA . ASP A 1 103 ? -3.746 -3.757 -7.891 1.00 78.94 103 ASP A CA 1
ATOM 807 C C . ASP A 1 103 ? -3.714 -2.840 -6.647 1.00 78.94 103 ASP A C 1
ATOM 809 O O . ASP A 1 103 ? -4.552 -1.956 -6.454 1.00 78.94 103 ASP A O 1
ATOM 813 N N . ALA A 1 104 ? -2.736 -3.065 -5.764 1.00 82.06 104 ALA A N 1
ATOM 814 C CA . ALA A 1 104 ? -2.539 -2.209 -4.607 1.00 82.06 104 ALA A CA 1
ATOM 815 C C . ALA A 1 104 ? -1.974 -0.848 -5.035 1.00 82.06 104 ALA A C 1
ATOM 817 O O . ALA A 1 104 ? -1.060 -0.739 -5.857 1.00 82.06 104 ALA A O 1
ATOM 818 N N . ARG A 1 105 ? -2.523 0.206 -4.442 1.00 87.44 105 ARG A N 1
ATOM 819 C CA . ARG A 1 105 ? -2.203 1.605 -4.726 1.00 87.44 105 ARG A CA 1
ATOM 820 C C . ARG A 1 105 ? -1.754 2.272 -3.440 1.00 87.44 105 ARG A C 1
ATOM 822 O O . ARG A 1 105 ? -2.187 1.894 -2.354 1.00 87.44 105 ARG A O 1
ATOM 829 N N . CYS A 1 106 ? -0.884 3.265 -3.567 1.00 85.88 106 CYS A N 1
ATOM 830 C CA . CYS A 1 106 ? -0.476 4.121 -2.464 1.00 85.88 106 CYS A CA 1
ATOM 831 C C . CYS A 1 106 ? -0.550 5.573 -2.929 1.00 85.88 106 CYS A C 1
ATOM 833 O O . CYS A 1 106 ? 0.029 5.948 -3.947 1.00 85.88 106 CYS A O 1
ATOM 835 N N . TYR A 1 107 ? -1.315 6.391 -2.215 1.00 86.50 107 TYR A N 1
ATOM 836 C CA . TYR A 1 107 ? -1.492 7.790 -2.574 1.00 86.50 107 TYR A CA 1
ATOM 837 C C . TYR A 1 107 ? -1.788 8.618 -1.329 1.00 86.50 107 TYR A C 1
ATOM 839 O O . TYR A 1 107 ? -2.780 8.394 -0.642 1.00 86.50 107 TYR A O 1
ATOM 847 N N . LYS A 1 108 ? -0.910 9.584 -1.034 1.00 88.12 108 LYS A N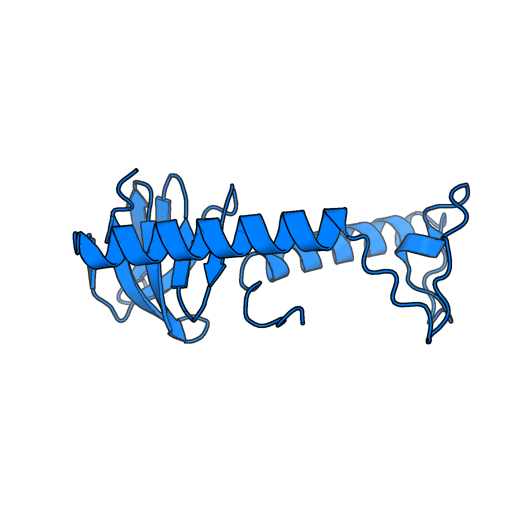 1
ATOM 848 C CA . LYS A 1 108 ? -1.069 10.566 0.058 1.00 88.12 108 LYS A CA 1
ATOM 849 C C . LYS A 1 108 ? -1.499 9.964 1.409 1.00 88.12 108 LYS A C 1
ATOM 851 O O . LYS A 1 108 ? -2.425 10.457 2.045 1.00 88.12 108 LYS A O 1
ATOM 856 N N . GLY A 1 109 ? -0.820 8.905 1.850 1.00 88.75 109 GLY A N 1
ATOM 857 C CA . GLY A 1 109 ? -1.104 8.256 3.137 1.00 88.75 109 GLY A CA 1
ATOM 858 C C . GLY A 1 109 ? -2.287 7.284 3.114 1.00 88.75 109 GLY A C 1
ATOM 859 O O . GLY A 1 109 ? -2.670 6.773 4.162 1.00 88.75 109 GLY A O 1
ATOM 860 N N . PHE A 1 110 ? -2.848 6.999 1.940 1.00 93.31 110 PHE A N 1
ATOM 861 C CA . PHE A 1 110 ? -3.836 5.945 1.749 1.00 93.31 110 PHE A CA 1
ATOM 862 C C . PHE A 1 110 ? -3.237 4.769 0.995 1.00 93.31 110 PHE A C 1
ATOM 864 O O . PHE A 1 110 ? -2.443 4.960 0.072 1.00 93.31 110 PHE A O 1
ATOM 871 N N . LEU A 1 111 ? -3.668 3.569 1.368 1.00 93.12 111 LEU A N 1
ATOM 872 C CA . LEU A 1 111 ? -3.389 2.323 0.668 1.00 93.12 111 LEU A CA 1
ATOM 873 C C . LEU A 1 111 ? -4.690 1.723 0.141 1.00 93.12 111 LEU A C 1
ATOM 875 O O . LEU A 1 111 ? -5.756 1.961 0.708 1.00 93.12 111 LEU A O 1
ATOM 879 N N . THR A 1 112 ? -4.608 0.902 -0.899 1.00 93.00 112 THR A N 1
ATOM 880 C CA . THR A 1 112 ? -5.717 0.030 -1.302 1.00 93.00 112 THR A CA 1
ATOM 881 C C . THR A 1 112 ? -5.343 -1.432 -1.120 1.00 93.00 112 THR A C 1
ATOM 883 O O . THR A 1 112 ? -4.175 -1.809 -1.230 1.00 93.00 112 THR A O 1
ATOM 886 N N . SER A 1 113 ? -6.344 -2.260 -0.837 1.00 92.94 113 SER A N 1
ATOM 887 C CA . SER A 1 113 ? -6.205 -3.713 -0.837 1.00 92.94 113 SER A CA 1
ATOM 888 C C . SER A 1 113 ? -7.434 -4.344 -1.465 1.00 92.94 113 SER A C 1
ATOM 890 O O . SER A 1 113 ? -8.557 -3.982 -1.119 1.00 92.94 113 SER A O 1
ATOM 892 N N . ARG A 1 114 ? -7.228 -5.296 -2.373 1.00 91.62 114 ARG A N 1
ATOM 893 C CA . ARG A 1 114 ? -8.300 -6.124 -2.938 1.00 91.62 114 ARG A CA 1
ATOM 894 C C . ARG A 1 114 ? -8.482 -7.390 -2.107 1.00 91.62 114 ARG A C 1
ATOM 896 O O . ARG A 1 114 ? -7.502 -7.921 -1.597 1.00 91.62 114 ARG A O 1
ATOM 903 N N . ILE A 1 115 ? -9.683 -7.958 -2.045 1.00 91.62 115 ILE A N 1
ATOM 904 C CA . ILE A 1 115 ? -9.999 -9.251 -1.395 1.00 91.62 115 ILE A CA 1
ATOM 905 C C . ILE A 1 115 ? -9.899 -9.230 0.143 1.00 91.62 115 ILE A C 1
ATOM 907 O O . ILE A 1 115 ? -10.729 -9.850 0.806 1.00 91.62 115 ILE A O 1
ATOM 911 N N . GLY A 1 116 ? -8.939 -8.520 0.734 1.00 92.31 116 GLY A N 1
ATOM 912 C CA . GLY A 1 116 ? -8.846 -8.352 2.181 1.00 92.31 116 GLY A CA 1
ATOM 913 C C . GLY A 1 116 ? -7.525 -7.763 2.657 1.00 92.31 116 GLY A C 1
ATOM 914 O O . GLY A 1 116 ? -6.617 -7.511 1.865 1.00 92.31 116 GLY A O 1
ATOM 915 N N . LEU A 1 117 ? -7.408 -7.555 3.966 1.00 94.38 117 LEU A N 1
ATOM 916 C CA . LEU A 1 117 ? -6.153 -7.206 4.638 1.00 94.38 117 LEU A CA 1
ATOM 917 C C . LEU A 1 117 ? -6.054 -7.910 5.998 1.00 94.38 117 LEU A C 1
ATOM 919 O O . LEU A 1 117 ? -7.074 -8.221 6.619 1.00 94.38 117 LEU A O 1
ATOM 923 N N . LEU A 1 118 ? -4.828 -8.133 6.462 1.00 95.69 118 LEU A N 1
ATOM 924 C CA . LEU A 1 118 ? -4.535 -8.583 7.817 1.00 95.69 118 LEU A CA 1
ATOM 925 C C . LEU A 1 118 ? -4.052 -7.402 8.655 1.00 95.69 118 LEU A C 1
ATOM 927 O O . LEU A 1 118 ? -3.224 -6.598 8.220 1.00 95.69 118 LEU A O 1
ATOM 931 N N . TYR A 1 119 ? -4.559 -7.317 9.875 1.00 96.38 119 TYR A N 1
ATOM 932 C CA . TYR A 1 119 ? -4.185 -6.297 10.845 1.00 96.38 119 TYR A CA 1
ATOM 933 C C . TYR A 1 119 ? -4.077 -6.918 12.232 1.00 96.38 119 TYR A C 1
ATOM 935 O O . TYR A 1 119 ? -4.686 -7.956 12.491 1.00 96.38 119 TYR A O 1
ATOM 943 N N . LYS A 1 120 ? -3.336 -6.279 13.137 1.00 97.44 120 LYS A N 1
ATOM 944 C CA . LYS A 1 120 ? -3.314 -6.677 14.546 1.00 97.44 120 LYS A CA 1
ATOM 945 C C . LYS A 1 120 ? -4.075 -5.689 15.403 1.00 97.44 120 LYS A C 1
ATOM 947 O O . LYS A 1 120 ? -3.923 -4.473 15.279 1.00 97.44 120 LYS A O 1
ATOM 952 N N . GLU A 1 121 ? -4.855 -6.244 16.317 1.00 96.69 121 GLU A N 1
ATOM 953 C CA . GLU A 1 121 ? -5.554 -5.516 17.364 1.00 96.69 121 GLU A CA 1
ATOM 954 C C . GLU A 1 121 ? -5.203 -6.175 18.697 1.00 96.69 121 GLU A C 1
ATOM 956 O O . GLU A 1 121 ? -5.446 -7.364 18.885 1.00 96.69 121 GLU A O 1
ATOM 961 N N . ASN A 1 122 ? -4.582 -5.427 19.612 1.00 94.06 122 ASN A N 1
ATOM 962 C CA . ASN A 1 122 ? -4.131 -5.948 20.911 1.00 94.06 122 ASN A CA 1
ATOM 963 C C . ASN A 1 122 ? -3.223 -7.195 20.809 1.00 94.06 122 ASN A C 1
ATOM 965 O O . ASN A 1 122 ? -3.260 -8.073 21.667 1.00 94.06 122 ASN A O 1
ATOM 969 N N . GLY A 1 123 ? -2.405 -7.270 19.753 1.00 92.69 123 GLY A N 1
ATOM 970 C CA . GLY A 1 123 ? -1.486 -8.385 19.498 1.00 92.69 123 GLY A CA 1
ATOM 971 C C . GLY A 1 123 ? -2.113 -9.600 18.807 1.00 92.69 123 GLY A C 1
ATOM 972 O O . GLY A 1 123 ? -1.386 -10.525 18.457 1.00 92.69 123 GLY A O 1
ATOM 973 N N . GLU A 1 124 ? -3.425 -9.599 18.567 1.00 97.00 124 GLU A N 1
ATOM 974 C CA . GLU A 1 124 ? -4.120 -10.656 17.830 1.00 97.00 124 GLU A CA 1
ATOM 975 C C . GLU A 1 124 ? -4.244 -10.287 16.346 1.00 97.00 124 GLU A C 1
ATOM 977 O O . GLU A 1 124 ? -4.759 -9.217 16.014 1.00 97.00 124 GLU A O 1
ATOM 982 N N . THR A 1 125 ? -3.796 -11.173 15.451 1.00 97.12 125 THR A N 1
ATOM 983 C CA . THR A 1 125 ? -3.976 -11.007 14.000 1.00 97.12 125 THR A CA 1
ATOM 984 C C . THR A 1 125 ? -5.423 -11.299 13.607 1.00 97.12 125 THR A C 1
ATOM 986 O O . THR A 1 125 ? -5.957 -12.374 13.878 1.00 97.12 125 THR A O 1
ATOM 989 N N . LYS A 1 126 ? -6.043 -10.349 12.908 1.00 97.81 126 LYS A N 1
ATOM 990 C CA . LYS A 1 126 ? -7.415 -10.397 12.398 1.00 97.81 126 LYS A CA 1
ATOM 991 C C . LYS A 1 126 ? -7.432 -10.126 10.898 1.00 97.81 126 LYS A C 1
ATOM 993 O O . LYS A 1 126 ? -6.519 -9.509 10.352 1.00 97.81 126 LYS A O 1
ATOM 998 N N . MET A 1 127 ? -8.492 -10.584 10.235 1.00 95.94 127 MET A N 1
ATOM 999 C CA . MET A 1 127 ? -8.682 -10.424 8.796 1.00 95.94 127 MET A CA 1
ATOM 1000 C C . MET A 1 127 ? -9.916 -9.582 8.499 1.00 95.94 127 MET A C 1
ATOM 1002 O O . MET A 1 127 ? -11.024 -9.912 8.923 1.00 95.94 127 MET A O 1
ATOM 1006 N N . PHE A 1 128 ? -9.731 -8.529 7.711 1.00 96.75 128 PHE A N 1
ATOM 1007 C CA . PHE A 1 128 ? -10.823 -7.875 7.006 1.00 96.75 128 PHE A CA 1
ATOM 1008 C C . PHE A 1 128 ? -11.000 -8.541 5.643 1.00 96.75 128 PHE A C 1
ATOM 1010 O O . PHE A 1 128 ? -10.032 -8.667 4.893 1.00 96.75 128 PHE A O 1
ATOM 1017 N N . ASN A 1 129 ? -12.230 -8.940 5.318 1.00 95.56 129 ASN A N 1
ATOM 1018 C CA . ASN A 1 129 ? -12.581 -9.505 4.018 1.00 95.56 129 ASN A CA 1
ATOM 1019 C C . ASN A 1 129 ? -13.286 -8.452 3.157 1.00 95.56 129 ASN A C 1
ATOM 1021 O O . ASN A 1 129 ? -14.265 -7.843 3.597 1.00 95.56 129 ASN A O 1
ATOM 1025 N N . GLY A 1 130 ? -12.816 -8.298 1.923 1.00 94.19 130 GLY A N 1
ATOM 1026 C CA . GLY A 1 130 ? -13.335 -7.360 0.936 1.00 94.19 130 GLY A CA 1
ATOM 1027 C C . GLY A 1 130 ? -12.309 -6.323 0.490 1.00 94.19 130 GLY A C 1
ATOM 1028 O O . GLY A 1 130 ? -11.189 -6.248 0.998 1.00 94.19 130 GLY A O 1
ATOM 1029 N N . ASP A 1 131 ? -12.722 -5.518 -0.480 1.00 95.88 131 ASP A N 1
ATOM 1030 C CA . ASP A 1 131 ? -11.901 -4.445 -1.019 1.00 95.88 131 ASP A CA 1
ATOM 1031 C C . ASP A 1 131 ? -11.904 -3.248 -0.063 1.00 95.88 131 ASP A C 1
ATOM 1033 O O . ASP A 1 131 ? -12.940 -2.863 0.489 1.00 95.88 131 ASP A O 1
ATOM 1037 N N . ALA A 1 132 ? -10.729 -2.664 0.146 1.00 95.81 132 ALA A N 1
ATOM 1038 C CA . ALA A 1 132 ? -10.508 -1.653 1.164 1.00 95.81 132 ALA A CA 1
ATOM 1039 C C . ALA A 1 132 ? -9.708 -0.465 0.638 1.00 95.81 132 ALA A C 1
ATOM 1041 O O . ALA A 1 132 ? -8.705 -0.636 -0.060 1.00 95.81 132 ALA A O 1
ATOM 1042 N N . VAL A 1 133 ? -10.106 0.727 1.083 1.00 96.69 133 VAL A N 1
ATOM 1043 C CA . VAL A 1 133 ? -9.248 1.915 1.122 1.00 96.69 133 VAL A CA 1
ATOM 1044 C C . VAL A 1 133 ? -8.836 2.138 2.574 1.00 96.69 133 VAL A C 1
ATOM 1046 O O . VAL A 1 133 ? -9.671 2.238 3.468 1.00 96.69 133 VAL A O 1
ATOM 1049 N N . ILE A 1 134 ? -7.535 2.191 2.823 1.00 96.81 134 ILE A N 1
ATOM 1050 C CA . ILE A 1 134 ? -6.937 2.172 4.155 1.00 96.81 134 ILE A CA 1
ATOM 1051 C C . ILE A 1 134 ? -6.256 3.517 4.375 1.00 96.81 134 ILE A C 1
ATOM 1053 O O . ILE A 1 134 ? -5.270 3.828 3.712 1.00 96.81 134 ILE A O 1
ATOM 1057 N N . ARG A 1 135 ? -6.760 4.319 5.312 1.00 97.25 135 ARG A N 1
ATOM 1058 C CA . ARG A 1 135 ? -6.076 5.527 5.775 1.00 97.25 135 ARG A CA 1
ATOM 1059 C C . ARG A 1 135 ? -4.996 5.131 6.770 1.00 97.25 135 ARG A C 1
ATOM 1061 O O . ARG A 1 135 ? -5.300 4.569 7.823 1.00 97.25 135 ARG A O 1
ATOM 1068 N N . MET A 1 136 ? -3.750 5.453 6.457 1.00 95.25 136 MET A N 1
ATOM 1069 C CA . MET A 1 136 ? -2.610 5.208 7.330 1.00 95.25 136 MET A CA 1
ATOM 1070 C C . MET A 1 136 ? -2.353 6.428 8.214 1.00 95.25 136 MET A C 1
ATOM 1072 O O . MET A 1 136 ? -2.358 7.564 7.743 1.00 95.25 136 MET A O 1
ATOM 1076 N N . LYS A 1 137 ? -2.088 6.198 9.501 1.00 92.94 137 LYS A N 1
ATOM 1077 C CA . LYS A 1 137 ? -1.572 7.227 10.415 1.00 92.94 137 LYS A CA 1
ATOM 1078 C C . LYS A 1 137 ? -0.074 7.449 10.207 1.00 92.94 137 LYS A C 1
ATOM 1080 O O . LYS A 1 137 ? 0.418 8.565 10.341 1.00 92.94 137 LYS A O 1
ATOM 1085 N N . ASN A 1 138 ? 0.646 6.366 9.931 1.00 87.50 138 ASN A N 1
ATOM 1086 C CA . ASN A 1 138 ? 2.079 6.307 9.648 1.00 87.50 138 ASN A CA 1
ATOM 1087 C C . ASN A 1 138 ? 2.380 4.986 8.903 1.00 87.50 138 ASN A C 1
ATOM 1089 O O . ASN A 1 138 ? 1.460 4.295 8.477 1.00 87.50 138 ASN A O 1
ATOM 1093 N N . GLU A 1 139 ? 3.650 4.617 8.759 1.00 82.94 139 GLU A N 1
ATOM 1094 C CA . GLU A 1 139 ? 4.086 3.465 7.954 1.00 82.94 139 GLU A CA 1
ATOM 1095 C C . GLU A 1 139 ? 3.512 2.103 8.386 1.00 82.94 139 GLU A C 1
ATOM 1097 O O . GLU A 1 139 ? 3.369 1.218 7.545 1.00 82.94 139 GLU A O 1
ATOM 1102 N N . ASN A 1 140 ? 3.172 1.921 9.667 1.00 87.62 140 ASN A N 1
ATOM 1103 C CA . ASN A 1 140 ? 2.713 0.638 10.213 1.00 87.62 140 ASN A CA 1
ATOM 1104 C C . ASN A 1 140 ? 1.355 0.706 10.926 1.00 87.62 140 ASN A C 1
ATOM 1106 O O . ASN A 1 140 ? 0.833 -0.323 11.342 1.00 87.62 140 ASN A O 1
ATOM 1110 N N . THR A 1 141 ? 0.780 1.897 11.084 1.00 93.56 141 THR A N 1
ATOM 1111 C CA . THR A 1 141 ? -0.444 2.106 11.858 1.00 93.56 141 THR A CA 1
ATOM 1112 C C . THR A 1 141 ? -1.585 2.511 10.936 1.00 93.56 141 THR A C 1
ATOM 1114 O O . THR A 1 141 ? -1.553 3.575 10.315 1.00 93.56 141 THR A O 1
ATOM 1117 N N . ILE A 1 142 ? -2.624 1.686 10.895 1.00 97.38 142 ILE A N 1
ATOM 1118 C CA . ILE A 1 142 ? -3.908 1.978 10.263 1.00 97.38 142 ILE A CA 1
ATOM 1119 C C . ILE A 1 142 ? -4.691 2.923 11.175 1.00 97.38 142 ILE A C 1
ATOM 1121 O O . ILE A 1 142 ? -4.848 2.675 12.373 1.00 97.38 142 ILE A O 1
ATOM 1125 N N . ASP A 1 143 ? -5.206 3.996 10.590 1.00 9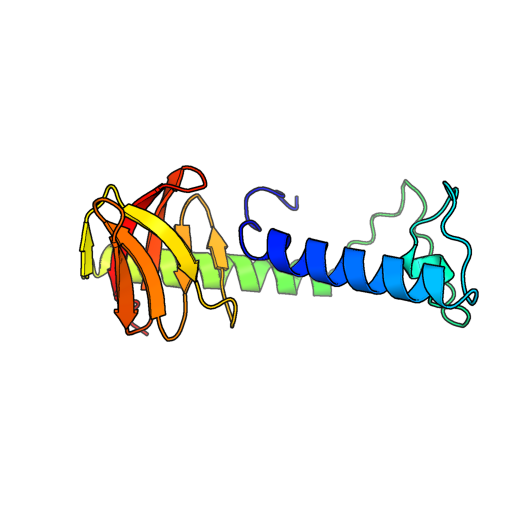8.06 143 ASP A N 1
ATOM 1126 C CA . ASP A 1 143 ? -6.101 4.938 11.252 1.00 98.06 143 ASP A CA 1
ATOM 1127 C C . ASP A 1 143 ? -7.574 4.606 10.988 1.00 98.06 143 ASP A C 1
ATOM 1129 O O . ASP A 1 143 ? -8.408 4.659 11.887 1.00 98.06 143 ASP A O 1
ATOM 1133 N N . THR A 1 144 ? -7.929 4.267 9.749 1.00 98.44 144 THR A N 1
ATOM 1134 C CA . THR A 1 144 ? -9.307 3.919 9.370 1.00 98.44 144 THR A CA 1
ATOM 1135 C C . THR A 1 144 ? -9.299 3.037 8.130 1.00 98.44 144 THR A C 1
ATOM 1137 O O . THR A 1 144 ? -8.505 3.261 7.218 1.00 98.44 144 THR A O 1
ATOM 1140 N N . VAL A 1 145 ? -10.199 2.058 8.072 1.00 97.94 145 VAL A N 1
ATOM 1141 C CA . VAL A 1 145 ? -10.456 1.248 6.875 1.00 97.94 145 VAL A CA 1
ATOM 1142 C C . VAL A 1 145 ? -11.852 1.564 6.367 1.00 97.94 145 VAL A C 1
ATOM 1144 O O . VAL A 1 145 ? -12.822 1.457 7.115 1.00 97.94 145 VAL A O 1
ATOM 1147 N N . TYR A 1 146 ? -11.948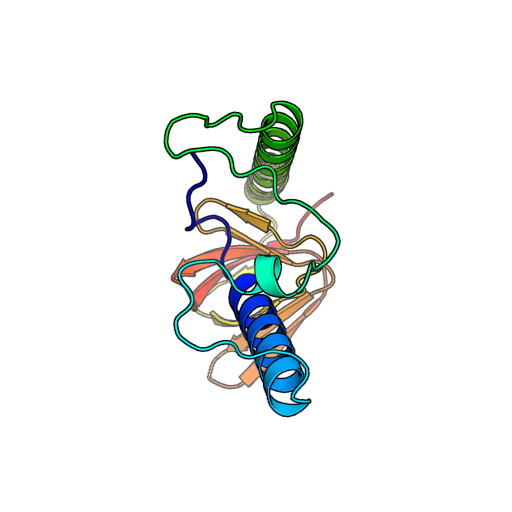 1.911 5.091 1.00 98.12 146 TYR A N 1
ATOM 1148 C CA . TYR A 1 146 ? -13.193 2.136 4.371 1.00 98.12 146 TYR A CA 1
ATOM 1149 C C . TYR A 1 146 ? -13.466 0.968 3.428 1.00 98.12 146 TYR A C 1
ATOM 1151 O O . TYR A 1 146 ? -12.530 0.446 2.813 1.00 98.12 146 TYR A O 1
ATOM 1159 N N . ARG A 1 147 ? -14.736 0.581 3.270 1.00 97.31 147 ARG A N 1
ATOM 1160 C CA . ARG A 1 147 ? -15.128 -0.362 2.215 1.00 97.31 147 ARG A CA 1
ATOM 1161 C C . ARG A 1 147 ? -14.993 0.330 0.868 1.00 97.31 147 ARG A C 1
ATOM 1163 O O . ARG A 1 147 ? -15.604 1.370 0.642 1.00 97.31 147 ARG A O 1
ATOM 1170 N N . TRP A 1 148 ? -14.183 -0.237 -0.019 1.00 94.06 148 TRP A N 1
ATOM 1171 C CA . TRP A 1 148 ? -14.037 0.291 -1.368 1.00 94.06 148 TRP A CA 1
ATOM 1172 C C . TRP A 1 148 ? -15.304 -0.021 -2.171 1.00 94.06 148 TRP A C 1
ATOM 1174 O O . TRP A 1 148 ? -15.607 -1.180 -2.452 1.00 94.06 148 TRP A O 1
ATOM 1184 N N . VAL A 1 149 ? -16.041 1.029 -2.535 1.00 81.94 149 VAL A N 1
ATOM 1185 C CA . VAL A 1 149 ? -17.208 0.948 -3.420 1.00 81.94 149 VAL A CA 1
ATOM 1186 C C . VAL A 1 149 ? -16.743 1.147 -4.862 1.00 81.94 149 VAL A C 1
ATOM 1188 O O . VAL A 1 149 ? -16.055 2.126 -5.154 1.00 81.94 149 VAL A O 1
ATOM 1191 N N . SER A 1 150 ? -17.056 0.187 -5.735 1.00 66.75 150 SER A N 1
ATOM 1192 C CA . SER A 1 150 ? -16.737 0.240 -7.173 1.00 66.75 150 SER A CA 1
ATOM 1193 C C . SER A 1 150 ? -17.846 0.911 -7.970 1.00 66.75 150 SER A C 1
ATOM 1195 O O . SER A 1 150 ? -19.025 0.750 -7.582 1.00 66.75 150 SER A O 1
#

Radius of gyration: 19.43 Å; chains: 1; bounding box: 50×35×46 Å

pLDDT: mean 76.9, std 18.53, range [40.78, 98.44]